Protein AF-A0A024ELX0-F1 (afdb_monomer)

Foldseek 3Di:
DDDDDPPPPPPPPPPPWAKDWDFDPQQQKIWIATPVGDGQWMDHQFAIFGADGPVVVVVPDDGGPDTDGHGAAVVSVVVRQVCCCVPRVDRDDPSSHDNVSHDPDD

Nearest PDB structures (foldseek):
  3f3f-assembly1_D  TM=4.234E-01  e=3.316E+00  Saccharomyces cerevisiae
  1nye-assembly2_C  TM=3.449E-01  e=3.759E+00  Escherichia coli
  3f3p-assembly2_G  TM=4.280E-01  e=7.495E+00  Saccharomyces cerevisiae

pLDDT: mean 88.63, std 18.42, range [35.59, 98.81]

Sequence (106 aa):
MIPNGISTLNLDKHLKLQYELQLSASRNAVWIHASDGSTVGRFGRMGIDLHNTVTEQMAGASECRLCTHGQPSIEDWELFRAKALEWWGLSVPVDAFDKNFLNTSA

Mean predicted aligned error: 7.29 Å

Secondary structure (DSSP, 8-state):
------------S-----EEEEE-TTSSEEEEEETTS-EEEEEETTEEEEE--HHHHHTT--SEEEE--SS-BHHHHHHHHHHHHHHH-----TTSS-GGGSB---

Solvent-accessible surface area (backbone atoms only — not comparable to full-atom values): 6322 Å² total; per-residue (Å²): 142,85,88,80,83,76,72,85,72,71,79,64,90,63,76,76,74,49,71,46,83,46,67,43,94,82,19,61,30,37,37,28,36,37,71,87,75,28,75,28,31,36,42,36,60,52,17,39,42,32,38,48,41,62,72,45,34,77,74,68,46,60,59,73,75,50,71,48,81,43,66,27,37,64,65,53,53,52,50,50,39,51,48,37,33,74,76,66,69,40,86,65,62,87,75,48,48,50,69,87,61,36,48,85,82,126

Organism: NCBI:txid1147786

Structure (mmCIF, N/CA/C/O backbone):
data_AF-A0A024ELX0-F1
#
_entry.id   AF-A0A024ELX0-F1
#
loop_
_atom_site.group_PDB
_atom_site.id
_atom_site.type_symbol
_atom_site.label_atom_id
_atom_site.label_alt_id
_atom_site.label_comp_id
_atom_site.label_asym_id
_atom_site.label_entity_id
_atom_site.label_seq_id
_atom_site.pdbx_PDB_ins_code
_atom_site.Cartn_x
_atom_site.Cartn_y
_atom_site.Cartn_z
_atom_site.occupancy
_atom_site.B_iso_or_equiv
_atom_site.auth_seq_id
_atom_site.auth_comp_id
_atom_site.auth_asym_id
_atom_site.auth_atom_id
_atom_site.pdbx_PDB_model_num
ATOM 1 N N . MET A 1 1 ? -30.526 -1.668 48.595 1.00 35.59 1 MET A N 1
ATOM 2 C CA . MET A 1 1 ? -30.241 -3.062 48.205 1.00 35.59 1 MET A CA 1
ATOM 3 C C . MET A 1 1 ? -30.250 -3.103 46.684 1.00 35.59 1 MET A C 1
ATOM 5 O O . MET A 1 1 ? -31.314 -3.143 46.091 1.00 35.59 1 MET A O 1
ATOM 9 N N . ILE A 1 2 ? -29.083 -2.943 46.061 1.00 46.47 2 ILE A N 1
ATOM 10 C CA . ILE A 1 2 ? -28.898 -3.146 44.619 1.00 46.47 2 ILE A CA 1
ATOM 11 C C . ILE A 1 2 ? -27.649 -4.012 44.500 1.00 46.47 2 ILE A C 1
ATOM 13 O O . ILE A 1 2 ? -26.565 -3.526 44.818 1.00 46.47 2 ILE A O 1
ATOM 17 N N . PRO A 1 3 ? -27.771 -5.284 44.110 1.00 42.44 3 PRO A N 1
ATOM 18 C CA . PRO A 1 3 ? -26.609 -5.997 43.630 1.00 42.44 3 PRO A CA 1
ATOM 19 C C . PRO A 1 3 ? -26.973 -6.664 42.315 1.00 42.44 3 PRO A C 1
ATOM 21 O O . PRO A 1 3 ? -27.640 -7.685 42.311 1.00 42.44 3 PRO A O 1
ATOM 24 N N . ASN A 1 4 ? -26.571 -6.041 41.214 1.00 44.12 4 ASN A N 1
ATOM 25 C CA . ASN A 1 4 ? -26.165 -6.725 39.990 1.00 44.12 4 ASN A CA 1
ATOM 26 C C . ASN A 1 4 ? -25.369 -5.716 39.169 1.00 44.12 4 ASN A C 1
ATOM 28 O O . ASN A 1 4 ? -25.806 -5.193 38.147 1.00 44.12 4 ASN A O 1
ATOM 32 N N . GLY A 1 5 ? -24.186 -5.405 39.701 1.00 47.28 5 GLY A N 1
ATOM 33 C CA . GLY A 1 5 ? -23.119 -4.821 38.916 1.00 47.28 5 GLY A CA 1
ATOM 34 C C . GLY A 1 5 ? -22.687 -5.839 37.872 1.00 47.28 5 GLY A C 1
ATOM 35 O O . GLY A 1 5 ? -21.875 -6.711 38.153 1.00 47.28 5 GLY A O 1
ATOM 36 N N . ILE A 1 6 ? -23.209 -5.699 36.660 1.00 48.44 6 ILE A N 1
ATOM 37 C CA . ILE A 1 6 ? -22.391 -5.955 35.484 1.00 48.44 6 ILE A CA 1
ATOM 38 C C . ILE A 1 6 ? -21.810 -4.596 35.157 1.00 48.44 6 ILE A C 1
ATOM 40 O O . ILE A 1 6 ? -22.425 -3.769 34.486 1.00 48.44 6 ILE A O 1
ATOM 44 N N . SER A 1 7 ? -20.640 -4.323 35.728 1.00 43.34 7 SER A N 1
ATOM 45 C CA . SER A 1 7 ? -19.836 -3.238 35.215 1.00 43.34 7 SER A CA 1
ATOM 46 C C . SER A 1 7 ? -19.496 -3.630 33.782 1.00 43.34 7 SER A C 1
ATOM 48 O O . SER A 1 7 ? -18.736 -4.573 33.562 1.00 43.34 7 SER A O 1
ATOM 50 N N . THR A 1 8 ? -20.047 -2.928 32.801 1.00 46.62 8 THR A N 1
ATOM 51 C CA . THR A 1 8 ? -19.489 -2.877 31.448 1.00 46.62 8 THR A CA 1
ATOM 52 C C . THR A 1 8 ? -18.166 -2.106 31.509 1.00 46.62 8 THR A C 1
ATOM 54 O O . THR A 1 8 ? -17.988 -1.084 30.847 1.00 46.62 8 THR A O 1
ATOM 57 N N . LEU A 1 9 ? -17.261 -2.543 32.391 1.00 40.91 9 LEU A N 1
ATOM 58 C CA . LEU A 1 9 ? -15.872 -2.145 32.401 1.00 40.91 9 LEU A CA 1
ATOM 59 C C . LEU A 1 9 ? -15.313 -2.677 31.096 1.00 40.91 9 LEU A C 1
ATOM 61 O O . LEU A 1 9 ? -15.086 -3.872 30.961 1.00 40.91 9 LEU A O 1
ATOM 65 N N . ASN A 1 10 ? -15.165 -1.753 30.152 1.00 44.81 10 ASN A N 1
ATOM 66 C CA . ASN A 1 10 ? -14.163 -1.808 29.107 1.00 44.81 10 ASN A CA 1
ATOM 67 C C . ASN A 1 10 ? -14.082 -3.176 28.432 1.00 44.81 10 ASN A C 1
ATOM 69 O O . ASN A 1 10 ? -13.113 -3.903 28.612 1.00 44.81 10 ASN A O 1
ATOM 73 N N . LEU A 1 11 ? -15.091 -3.500 27.622 1.00 44.09 11 LEU A N 1
ATOM 74 C CA . LEU A 1 11 ? -14.877 -4.442 26.533 1.00 44.09 11 LEU A CA 1
ATOM 75 C C . LEU A 1 11 ? -13.920 -3.749 25.558 1.00 44.09 11 LEU A C 1
ATOM 77 O O . LEU A 1 11 ? -14.371 -3.005 24.692 1.00 44.09 11 LEU A O 1
ATOM 81 N N . ASP A 1 12 ? -12.623 -3.844 25.847 1.00 49.03 12 ASP A N 1
ATOM 82 C CA . ASP A 1 12 ? -11.465 -3.527 25.014 1.00 49.03 12 ASP A CA 1
ATOM 83 C C . ASP A 1 12 ? -11.824 -2.690 23.785 1.00 49.03 12 ASP A C 1
ATOM 85 O O . ASP A 1 12 ? -11.974 -3.176 22.665 1.00 49.03 12 ASP A O 1
ATOM 89 N N . LYS A 1 13 ? -12.021 -1.389 24.024 1.00 46.41 13 LYS A N 1
ATOM 90 C CA . LYS A 1 13 ? -12.590 -0.416 23.080 1.00 46.41 13 LYS A CA 1
ATOM 91 C C . LYS A 1 13 ? -11.670 -0.097 21.896 1.00 46.41 13 LYS A C 1
ATOM 93 O O . LYS A 1 13 ? -11.849 0.931 21.255 1.00 46.41 13 LYS A O 1
ATOM 98 N N . HIS A 1 14 ? -10.670 -0.929 21.637 1.00 54.03 14 HIS A N 1
ATOM 99 C CA . HIS A 1 14 ? -9.839 -0.956 20.444 1.00 54.03 14 HIS A CA 1
ATOM 100 C C . HIS A 1 14 ? -9.666 -2.436 20.087 1.00 54.03 14 HIS A C 1
ATOM 102 O O . HIS A 1 14 ? -8.682 -3.060 20.485 1.00 54.03 14 HIS A O 1
ATOM 108 N N . LEU A 1 15 ? -10.607 -3.018 19.335 1.00 59.78 15 LEU A N 1
ATOM 109 C CA . LEU A 1 15 ? -10.249 -4.166 18.502 1.00 59.78 15 LEU A CA 1
ATOM 110 C C . LEU A 1 15 ? -9.077 -3.688 17.648 1.00 59.78 15 LEU A C 1
ATOM 112 O O . LEU A 1 15 ? -9.249 -2.845 16.768 1.00 59.78 15 LEU A O 1
ATOM 116 N N . LYS A 1 16 ? -7.867 -4.136 17.988 1.00 80.25 16 LYS A N 1
ATOM 117 C CA . LYS A 1 16 ? -6.677 -3.786 17.227 1.00 80.25 16 LYS A CA 1
ATOM 118 C C . LYS A 1 16 ? -6.908 -4.324 15.822 1.00 80.25 16 LYS A C 1
ATOM 120 O O . LYS A 1 16 ? -7.011 -5.538 15.651 1.00 80.25 16 LYS A O 1
ATOM 125 N N . LEU A 1 17 ? -7.056 -3.418 14.856 1.00 91.00 17 LEU A N 1
ATOM 126 C CA . LEU A 1 17 ? -7.276 -3.806 13.471 1.00 91.00 17 LEU A CA 1
ATOM 127 C C . LEU A 1 17 ? -6.133 -4.716 13.027 1.00 91.00 17 LEU A C 1
ATOM 129 O O . LEU A 1 17 ? -4.963 -4.461 13.329 1.00 91.00 17 LEU A O 1
ATOM 133 N N . GLN A 1 18 ? -6.497 -5.799 12.351 1.00 95.62 18 GLN A N 1
ATOM 134 C CA . GLN A 1 18 ? -5.537 -6.641 11.657 1.00 95.62 18 GLN A CA 1
ATOM 135 C C . GLN A 1 18 ? -5.366 -6.095 10.251 1.00 95.62 18 GLN A C 1
ATOM 137 O O . GLN A 1 18 ? -6.335 -5.621 9.656 1.00 95.62 18 GLN A O 1
ATOM 142 N N . TYR A 1 19 ? -4.143 -6.177 9.740 1.00 97.12 19 TYR A N 1
ATOM 143 C CA . TYR A 1 19 ? -3.823 -5.721 8.401 1.00 97.12 19 TYR A CA 1
ATOM 144 C C . TYR A 1 19 ? -3.258 -6.865 7.573 1.00 97.12 19 TYR A C 1
ATOM 146 O O . T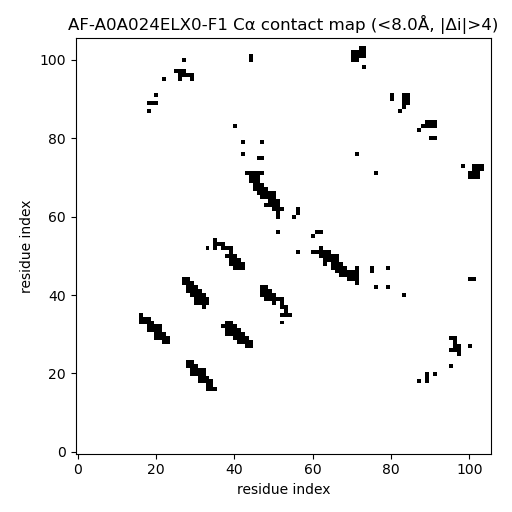YR A 1 19 ? -2.461 -7.664 8.067 1.00 97.12 19 TYR A O 1
ATOM 154 N N . GLU A 1 20 ? -3.662 -6.927 6.312 1.00 97.75 20 GLU A N 1
ATOM 155 C CA . GLU A 1 20 ? -3.250 -7.954 5.362 1.00 97.75 20 GLU A CA 1
ATOM 156 C C . GLU A 1 20 ? -2.652 -7.309 4.115 1.00 97.75 20 GLU A C 1
ATOM 158 O O . GLU A 1 20 ? -3.178 -6.321 3.605 1.00 97.75 20 GLU A O 1
ATOM 163 N N . LEU A 1 21 ? -1.562 -7.893 3.613 1.00 98.25 21 LEU A N 1
ATOM 164 C CA . LEU A 1 21 ? -0.952 -7.526 2.343 1.00 98.25 21 LEU A CA 1
ATOM 165 C C . LEU A 1 21 ? -1.474 -8.437 1.226 1.00 98.25 21 LEU A C 1
ATOM 167 O O . LEU A 1 21 ? -1.279 -9.650 1.280 1.00 98.25 21 LEU A O 1
ATOM 171 N N . GLN A 1 22 ? -2.033 -7.852 0.170 1.00 98.50 22 GLN A N 1
ATOM 172 C CA . GLN A 1 22 ? -2.424 -8.568 -1.043 1.00 98.50 22 GLN A CA 1
ATOM 173 C C . GLN A 1 22 ? -1.572 -8.111 -2.228 1.00 98.50 22 GLN A C 1
ATOM 175 O O . GLN A 1 22 ? -1.449 -6.917 -2.504 1.00 98.50 22 GLN A O 1
ATOM 180 N N . LEU A 1 23 ? -1.018 -9.071 -2.969 1.00 98.12 23 LEU A N 1
ATOM 181 C CA . LEU A 1 23 ? -0.232 -8.812 -4.175 1.00 98.12 23 LEU A CA 1
ATOM 182 C C . LEU A 1 23 ? -1.019 -9.214 -5.421 1.00 98.12 23 LEU A C 1
ATOM 184 O O . LEU A 1 23 ? -1.635 -10.279 -5.468 1.00 98.12 23 LEU A O 1
ATOM 188 N N . SER A 1 24 ? -0.962 -8.386 -6.460 1.00 98.06 24 SER A N 1
ATOM 189 C CA . SER A 1 24 ? -1.384 -8.815 -7.798 1.00 98.06 24 SER A CA 1
ATOM 190 C C . SER A 1 24 ? -0.445 -9.904 -8.330 1.00 98.06 24 SER A C 1
ATOM 192 O O . SER A 1 24 ? 0.770 -9.834 -8.144 1.00 98.06 24 SER A O 1
ATOM 194 N N . ALA A 1 25 ? -0.985 -10.884 -9.061 1.00 96.69 25 ALA A N 1
ATOM 195 C CA . ALA A 1 25 ? -0.177 -11.947 -9.672 1.00 96.69 25 ALA A CA 1
ATOM 196 C C . ALA A 1 25 ? 0.889 -11.398 -10.642 1.00 96.69 25 ALA A C 1
ATOM 198 O O . ALA A 1 25 ? 1.996 -11.921 -10.722 1.00 96.69 25 ALA A O 1
ATOM 199 N N . SER A 1 26 ? 0.565 -10.307 -11.342 1.00 96.44 26 SER A N 1
ATOM 200 C CA . SER A 1 26 ? 1.461 -9.591 -12.255 1.00 96.44 26 SER A CA 1
ATOM 201 C C . SER A 1 26 ? 2.382 -8.576 -11.572 1.00 96.44 26 SER A C 1
ATOM 203 O O . SER A 1 26 ? 3.081 -7.852 -12.273 1.00 96.44 26 SER A O 1
ATOM 205 N N . ARG A 1 27 ? 2.354 -8.464 -10.234 1.00 97.19 27 ARG A N 1
ATOM 206 C CA . ARG A 1 27 ? 3.148 -7.496 -9.452 1.00 97.19 27 ARG A CA 1
ATOM 207 C C . ARG A 1 27 ? 3.019 -6.046 -9.947 1.00 97.19 27 ARG A C 1
ATOM 209 O O . ARG A 1 27 ? 3.946 -5.258 -9.833 1.00 97.19 27 ARG A O 1
ATOM 216 N N . ASN A 1 28 ? 1.862 -5.675 -10.490 1.00 97.25 28 ASN A N 1
ATOM 217 C CA . ASN A 1 28 ? 1.573 -4.320 -10.982 1.00 97.25 28 ASN A CA 1
ATOM 218 C C . ASN A 1 28 ? 0.703 -3.501 -10.013 1.00 97.25 28 ASN A C 1
ATOM 220 O O . ASN A 1 28 ? 0.333 -2.364 -10.319 1.00 97.25 28 ASN A O 1
ATOM 224 N N . ALA A 1 29 ? 0.356 -4.099 -8.876 1.00 98.31 29 ALA A N 1
ATOM 225 C CA . ALA A 1 29 ? -0.352 -3.487 -7.769 1.00 98.31 29 ALA A CA 1
ATOM 226 C C . ALA A 1 29 ? -0.149 -4.281 -6.467 1.00 98.31 29 ALA A C 1
ATOM 228 O O . ALA A 1 29 ? -0.006 -5.513 -6.487 1.00 98.31 29 ALA A O 1
ATOM 229 N N . VAL A 1 30 ? -0.169 -3.551 -5.355 1.00 98.69 30 VAL A N 1
ATOM 230 C CA . VAL A 1 30 ? -0.078 -4.026 -3.971 1.00 98.69 30 VAL A CA 1
ATOM 231 C C . VAL A 1 30 ? -1.196 -3.358 -3.179 1.00 98.69 30 VAL A C 1
ATOM 233 O O . VAL A 1 30 ? -1.372 -2.148 -3.300 1.00 98.69 30 VAL A O 1
ATOM 236 N N . TRP A 1 31 ? -1.924 -4.114 -2.363 1.00 98.81 31 TRP A N 1
ATOM 237 C CA . TRP A 1 31 ? -2.985 -3.595 -1.501 1.00 98.81 31 TRP A CA 1
ATOM 238 C C . TRP A 1 31 ? -2.739 -3.947 -0.043 1.00 98.81 31 TRP A C 1
ATOM 240 O O . TRP A 1 31 ? -2.159 -4.989 0.263 1.00 98.81 31 TRP A O 1
ATOM 250 N N . ILE A 1 32 ? -3.216 -3.080 0.843 1.00 98.69 32 ILE A N 1
ATOM 251 C CA . ILE A 1 32 ? -3.261 -3.303 2.281 1.00 98.69 32 ILE A CA 1
ATOM 252 C C . ILE A 1 32 ? -4.708 -3.171 2.730 1.00 98.69 32 ILE A C 1
ATOM 254 O O . ILE A 1 32 ? -5.321 -2.110 2.574 1.00 98.69 32 ILE A O 1
ATOM 258 N N . HIS A 1 33 ? -5.230 -4.247 3.306 1.00 98.44 33 HIS A N 1
ATOM 259 C CA . HIS A 1 33 ? -6.587 -4.311 3.836 1.00 98.44 33 HIS A CA 1
ATOM 260 C C . HIS A 1 33 ? -6.564 -4.270 5.352 1.00 98.44 33 HIS A C 1
ATOM 262 O O . HIS A 1 33 ? -5.635 -4.787 5.965 1.00 98.44 33 HIS A O 1
ATOM 268 N N . ALA A 1 34 ? -7.588 -3.672 5.946 1.00 97.31 34 ALA A N 1
ATOM 269 C CA . ALA A 1 34 ? -7.840 -3.684 7.376 1.00 97.31 34 ALA A CA 1
ATOM 270 C C . ALA A 1 34 ? -9.033 -4.597 7.692 1.00 97.31 34 ALA A C 1
ATOM 272 O O . ALA A 1 34 ? -9.967 -4.729 6.900 1.00 97.31 34 ALA A O 1
ATOM 273 N N . SER A 1 35 ? -9.045 -5.195 8.882 1.00 96.25 35 SER A N 1
ATOM 274 C CA . SER A 1 35 ? -10.105 -6.114 9.322 1.00 96.25 35 SER A CA 1
ATOM 275 C C . SER A 1 35 ? -11.488 -5.472 9.487 1.00 96.25 35 SER A C 1
ATOM 277 O O . SER A 1 35 ? -12.459 -6.187 9.709 1.00 96.25 35 SER A O 1
ATOM 279 N N . ASP A 1 36 ? -11.594 -4.144 9.398 1.00 94.19 36 ASP A N 1
ATOM 280 C CA . ASP A 1 36 ? -12.878 -3.436 9.334 1.00 94.19 36 ASP A CA 1
ATOM 281 C C . ASP A 1 36 ? -13.450 -3.339 7.906 1.00 94.19 36 ASP A C 1
ATOM 283 O O . ASP A 1 36 ? -14.467 -2.684 7.691 1.00 94.19 36 ASP A O 1
ATOM 287 N N . GLY A 1 37 ? -12.819 -4.012 6.937 1.00 94.75 37 GLY A N 1
ATOM 288 C CA . GLY A 1 37 ? -13.244 -4.069 5.537 1.00 94.75 37 GLY A CA 1
ATOM 289 C C . GLY A 1 37 ? -12.649 -2.970 4.656 1.00 94.75 37 GLY A C 1
ATOM 290 O O . GLY A 1 37 ? -12.953 -2.919 3.466 1.00 94.75 37 GLY A O 1
ATOM 291 N N . SER A 1 38 ? -11.801 -2.100 5.208 1.00 96.94 38 SER A N 1
ATOM 292 C CA . SER A 1 38 ? -11.165 -1.017 4.453 1.00 96.94 38 SER A CA 1
ATOM 293 C C . SER A 1 38 ? -9.993 -1.517 3.611 1.00 96.94 38 SER A C 1
ATOM 295 O O . SER A 1 38 ? -9.157 -2.273 4.101 1.00 96.94 38 SER A O 1
ATOM 297 N N . THR A 1 39 ? -9.831 -0.989 2.399 1.00 98.06 39 THR A N 1
ATOM 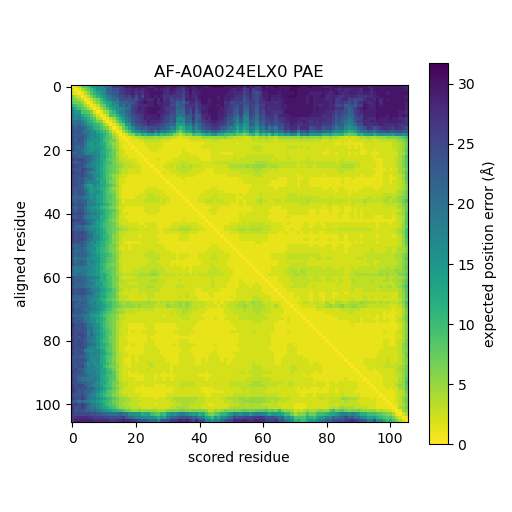298 C CA . THR A 1 39 ? -8.528 -0.973 1.717 1.00 98.06 39 THR A CA 1
ATOM 299 C C . THR A 1 39 ? -7.829 0.333 2.073 1.00 98.06 39 THR A C 1
ATOM 301 O O . THR A 1 39 ? -8.166 1.390 1.544 1.00 98.06 39 THR A O 1
ATOM 304 N N . VAL A 1 40 ? -6.887 0.267 3.011 1.00 98.25 40 VAL A N 1
ATOM 305 C CA . VAL A 1 40 ? -6.192 1.445 3.554 1.00 98.25 40 VAL A CA 1
ATOM 306 C C . VAL A 1 40 ? -4.932 1.795 2.780 1.00 98.25 40 VAL A C 1
ATOM 308 O O . VAL A 1 40 ? -4.454 2.918 2.884 1.00 98.25 40 VAL A O 1
ATOM 311 N N . GLY A 1 41 ? -4.390 0.858 2.003 1.00 98.44 41 GLY A N 1
ATOM 312 C CA . GLY A 1 41 ? -3.215 1.090 1.178 1.00 98.44 41 GLY A CA 1
ATOM 313 C C . GLY A 1 41 ? -3.370 0.503 -0.214 1.00 98.44 41 GLY A C 1
ATOM 314 O O . GLY A 1 41 ? -3.816 -0.632 -0.371 1.00 98.44 41 GLY A O 1
ATOM 315 N N . ARG A 1 42 ? -2.940 1.248 -1.226 1.00 98.62 42 ARG A N 1
ATOM 316 C CA . ARG A 1 42 ? -2.708 0.763 -2.582 1.00 98.62 42 ARG A CA 1
ATOM 317 C C . ARG A 1 42 ? -1.428 1.384 -3.120 1.00 98.62 42 ARG A C 1
ATOM 319 O O . ARG A 1 42 ? -1.269 2.598 -3.104 1.00 98.62 42 ARG A O 1
ATOM 326 N N . PHE A 1 43 ? -0.555 0.556 -3.670 1.00 98.75 43 PHE A N 1
ATOM 327 C CA . PHE A 1 43 ? 0.491 0.999 -4.580 1.00 98.75 43 PHE A CA 1
ATOM 328 C C . PHE A 1 43 ? 0.205 0.421 -5.955 1.00 98.75 43 PHE A C 1
ATOM 330 O O . PHE A 1 43 ? -0.054 -0.777 -6.079 1.00 98.75 43 PHE A O 1
ATOM 337 N N . GLY A 1 44 ? 0.233 1.245 -6.993 1.00 98.00 44 GLY A N 1
ATOM 338 C CA . GLY A 1 44 ? -0.042 0.799 -8.351 1.00 98.00 44 GLY A CA 1
ATOM 339 C C . GLY A 1 44 ? 0.553 1.734 -9.388 1.00 98.00 44 GLY A C 1
ATOM 340 O O . GLY A 1 44 ? 1.153 2.751 -9.072 1.00 98.00 44 GLY A O 1
ATOM 341 N N . ARG A 1 45 ? 0.314 1.424 -10.662 1.00 96.88 45 ARG A N 1
ATOM 342 C CA . ARG A 1 45 ? 0.822 2.194 -11.815 1.00 96.88 45 ARG A CA 1
ATOM 343 C C . ARG A 1 45 ? 0.409 3.676 -11.856 1.00 96.88 45 ARG A C 1
ATOM 345 O O . ARG A 1 45 ? 0.914 4.400 -12.704 1.00 96.88 45 ARG A O 1
ATOM 352 N N . MET A 1 46 ? -0.522 4.092 -10.997 1.00 96.06 46 MET A N 1
ATOM 353 C CA . MET A 1 46 ? -1.074 5.450 -10.930 1.00 96.06 46 MET A CA 1
ATOM 354 C C . MET A 1 46 ? -0.713 6.198 -9.640 1.00 96.06 46 MET A C 1
ATOM 356 O O . MET A 1 46 ? -1.267 7.273 -9.410 1.00 96.06 46 MET A O 1
ATOM 360 N N . GLY A 1 47 ? 0.200 5.652 -8.832 1.00 97.56 47 GLY A N 1
ATOM 361 C CA . GLY A 1 47 ? 0.702 6.294 -7.624 1.00 97.56 47 GLY A CA 1
ATOM 362 C C . GLY A 1 47 ? 0.374 5.515 -6.3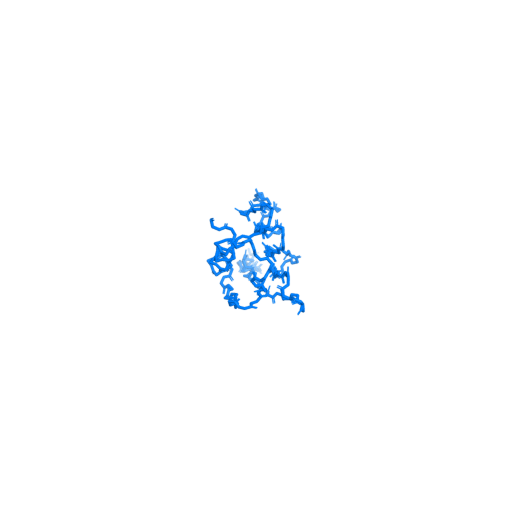56 1.00 97.56 47 GLY A C 1
ATOM 363 O O . GLY A 1 47 ? 0.136 4.299 -6.372 1.00 97.56 47 GLY A O 1
ATOM 364 N N . ILE A 1 48 ? 0.397 6.254 -5.255 1.00 98.56 48 ILE A N 1
ATOM 365 C CA . ILE A 1 48 ? 0.138 5.788 -3.900 1.00 98.56 48 ILE A CA 1
ATOM 366 C C . ILE A 1 48 ? -1.273 6.213 -3.491 1.00 98.56 48 ILE A C 1
ATOM 368 O O . ILE A 1 48 ? -1.606 7.385 -3.628 1.00 98.56 48 ILE A O 1
ATOM 372 N N . ASP A 1 49 ? -2.033 5.309 -2.877 1.00 98.50 49 ASP A N 1
ATOM 373 C CA . ASP A 1 49 ? -3.190 5.663 -2.055 1.00 98.50 49 ASP A CA 1
ATOM 374 C C . ASP A 1 49 ? -2.959 5.125 -0.639 1.00 98.50 49 ASP A C 1
ATOM 376 O O . ASP A 1 49 ? -2.896 3.911 -0.446 1.00 98.50 49 ASP A O 1
ATOM 380 N N . LEU A 1 50 ? -2.832 5.994 0.361 1.00 98.56 50 LEU A N 1
ATOM 381 C CA . LEU A 1 50 ? -2.850 5.613 1.774 1.00 98.56 50 LEU A CA 1
ATOM 382 C C . LEU A 1 50 ? -3.960 6.390 2.477 1.00 98.56 50 LEU A C 1
ATOM 384 O O . LEU A 1 50 ? -3.912 7.621 2.555 1.00 98.56 50 LEU A O 1
ATOM 388 N N . HIS A 1 51 ? -4.949 5.679 3.003 1.00 98.56 51 HIS A N 1
ATOM 389 C CA . HIS A 1 51 ? -6.169 6.232 3.582 1.00 98.56 51 HIS A CA 1
ATOM 390 C C . HIS A 1 51 ? -6.300 5.887 5.072 1.00 98.56 51 HIS A C 1
ATOM 392 O O . HIS A 1 51 ? -5.664 4.958 5.578 1.00 98.56 51 HIS A O 1
ATOM 398 N N . ASN A 1 52 ? -7.124 6.654 5.785 1.00 97.19 52 ASN A N 1
ATOM 399 C CA . ASN A 1 52 ? -7.645 6.242 7.087 1.00 97.19 52 ASN A CA 1
ATOM 400 C C . ASN A 1 52 ? -8.696 5.143 6.884 1.00 97.19 52 ASN A C 1
ATOM 402 O O . ASN A 1 52 ? -9.332 5.066 5.827 1.00 97.19 52 ASN A O 1
ATOM 406 N N . THR A 1 53 ? -8.895 4.294 7.885 1.00 96.19 53 THR A N 1
ATOM 407 C CA . THR A 1 53 ? -9.891 3.221 7.806 1.00 96.19 53 THR A CA 1
ATOM 408 C C . THR A 1 53 ? -11.308 3.796 7.805 1.00 96.19 53 THR A C 1
ATOM 410 O O . THR A 1 53 ? -11.536 4.930 8.229 1.00 96.19 53 THR A O 1
ATOM 413 N N . VAL A 1 54 ? -12.297 3.014 7.374 1.00 94.88 54 VAL A N 1
ATOM 414 C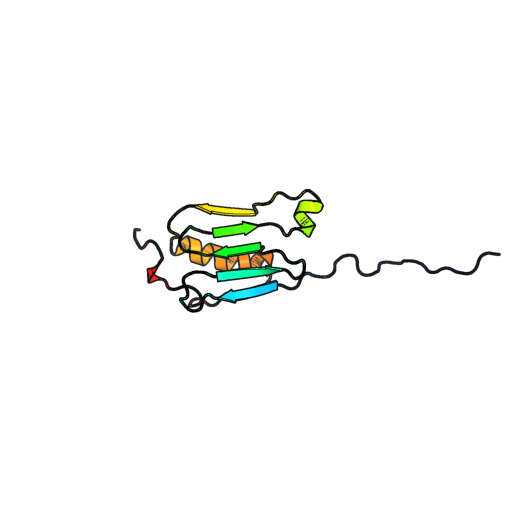 CA . VAL A 1 54 ? -13.709 3.412 7.452 1.00 94.88 54 VAL A CA 1
ATOM 415 C C . VAL A 1 54 ? -14.116 3.732 8.891 1.00 94.88 54 VAL A C 1
ATOM 417 O O . VAL A 1 54 ? -14.842 4.695 9.126 1.00 94.88 54 VAL A O 1
ATOM 420 N N . THR A 1 55 ? -13.598 2.982 9.869 1.00 92.69 55 THR A N 1
ATOM 421 C CA . THR A 1 55 ? -13.847 3.236 11.294 1.00 92.69 55 THR A CA 1
ATOM 422 C C . THR A 1 55 ? -13.336 4.617 11.710 1.00 92.69 55 THR A C 1
ATOM 424 O O . THR A 1 55 ? -14.047 5.363 12.383 1.00 92.69 55 THR A O 1
ATOM 427 N N . GLU A 1 56 ? -12.127 4.986 11.283 1.00 94.69 56 GLU A N 1
ATOM 428 C CA . GLU A 1 56 ? -11.525 6.295 11.560 1.00 94.69 56 GLU A CA 1
ATOM 429 C C . GLU A 1 56 ? -12.271 7.431 10.841 1.00 94.69 56 GLU A C 1
ATOM 431 O O . GLU A 1 56 ? -12.537 8.473 11.441 1.00 94.69 56 GLU A O 1
ATOM 436 N N . GLN A 1 57 ? -12.671 7.228 9.582 1.00 96.44 57 GLN A N 1
ATOM 437 C CA . GLN A 1 57 ? -13.439 8.211 8.808 1.00 96.44 57 GLN A CA 1
ATOM 438 C C . GLN A 1 57 ? -14.821 8.470 9.418 1.00 96.44 57 GLN A C 1
ATOM 440 O O . GLN A 1 57 ? -15.233 9.620 9.560 1.00 96.44 57 GLN A O 1
ATOM 445 N N . MET A 1 58 ? -15.513 7.422 9.874 1.00 94.44 58 MET A N 1
ATOM 446 C CA . MET A 1 58 ? -16.779 7.551 10.606 1.00 94.44 58 MET A CA 1
ATOM 447 C C . MET A 1 58 ? -16.617 8.284 11.945 1.00 94.44 58 MET A C 1
ATOM 449 O O . MET A 1 58 ? -17.573 8.884 12.436 1.00 94.44 58 MET A O 1
ATOM 453 N N . ALA A 1 59 ? -15.412 8.269 12.523 1.00 94.56 59 ALA A N 1
ATOM 454 C CA . ALA A 1 59 ? -15.046 9.065 13.693 1.00 94.56 59 ALA A CA 1
ATOM 455 C C . ALA A 1 59 ? -14.588 10.500 13.345 1.00 94.56 59 ALA A C 1
ATOM 457 O O . ALA A 1 59 ? -14.252 11.266 14.249 1.00 94.56 59 ALA A O 1
ATOM 458 N N . GLY A 1 60 ? -14.602 10.882 12.064 1.00 96.00 60 GLY A N 1
ATOM 459 C CA . GLY A 1 60 ? -14.307 12.233 11.581 1.00 96.00 60 GLY A CA 1
ATOM 460 C C . GLY A 1 60 ? -12.904 12.434 11.005 1.00 96.00 60 GLY A C 1
ATOM 461 O O . GLY A 1 60 ? -12.541 13.573 10.710 1.00 96.00 60 GLY A O 1
ATOM 462 N N . ALA A 1 61 ? -12.103 11.376 10.841 1.00 96.62 61 ALA A N 1
ATOM 463 C CA . ALA A 1 61 ? -10.831 11.482 10.129 1.00 96.62 61 ALA A CA 1
ATOM 464 C C . ALA A 1 61 ? -11.052 11.797 8.637 1.00 96.62 61 ALA A C 1
ATOM 466 O O . ALA A 1 61 ? -12.069 11.422 8.052 1.00 96.62 61 ALA A O 1
ATOM 467 N N . SER A 1 62 ? -10.083 12.460 7.998 1.00 97.38 62 SER A N 1
ATOM 468 C CA . SER A 1 62 ? -10.081 12.608 6.537 1.00 97.38 62 SER A CA 1
ATOM 469 C C . SER A 1 62 ? -9.956 11.247 5.851 1.00 97.38 62 SER A C 1
ATOM 471 O O . SER A 1 62 ? -9.432 10.306 6.434 1.00 97.38 62 SER A O 1
ATOM 473 N N . GLU A 1 63 ? -10.369 11.131 4.591 1.00 96.31 63 GLU A N 1
ATOM 474 C CA . GLU A 1 63 ? -10.129 9.905 3.821 1.00 96.31 63 GLU A CA 1
ATOM 475 C C . GLU A 1 63 ? -8.628 9.711 3.560 1.00 96.31 63 GLU A C 1
ATOM 477 O O . GLU A 1 63 ? -8.026 8.743 4.023 1.00 96.31 63 GLU A O 1
ATOM 482 N N . CYS A 1 64 ? -7.997 10.672 2.880 1.00 97.75 64 CYS A N 1
ATOM 483 C CA . CYS A 1 64 ? -6.596 10.570 2.488 1.00 97.75 64 CYS A CA 1
ATOM 484 C C . CYS A 1 64 ? -5.644 10.878 3.651 1.00 97.75 64 CYS A C 1
ATOM 486 O O . CYS A 1 64 ? -5.758 11.921 4.304 1.00 97.75 64 CYS A O 1
ATOM 488 N N . ARG A 1 65 ? -4.654 10.001 3.851 1.00 97.50 65 ARG A N 1
ATOM 489 C CA . ARG A 1 65 ? -3.464 10.253 4.680 1.00 97.50 65 ARG A CA 1
ATOM 490 C C . ARG A 1 65 ? -2.278 10.679 3.824 1.00 97.50 65 ARG A C 1
ATOM 492 O O . ARG A 1 65 ? -1.569 11.610 4.190 1.00 97.50 65 ARG A O 1
ATOM 499 N N . LEU A 1 66 ? -2.055 9.990 2.705 1.00 98.12 66 LEU A N 1
ATOM 500 C CA . LEU A 1 66 ? -1.001 10.285 1.735 1.00 98.12 66 LEU A CA 1
ATOM 501 C C . LEU A 1 66 ? -1.374 9.647 0.402 1.00 98.12 66 LEU A C 1
ATOM 503 O O . LEU A 1 66 ? -1.384 8.423 0.296 1.00 98.12 66 LEU A O 1
ATOM 507 N N . CYS A 1 67 ? -1.641 10.474 -0.607 1.00 97.94 67 CYS A N 1
ATOM 508 C CA . CYS A 1 67 ? -1.893 9.995 -1.960 1.00 97.94 67 CYS A CA 1
ATOM 509 C C . CYS A 1 67 ? -1.028 10.752 -2.965 1.00 97.94 67 CYS A C 1
ATOM 511 O O . CYS A 1 67 ? -0.809 11.958 -2.824 1.00 97.94 67 CYS A O 1
ATOM 513 N N . THR A 1 68 ? -0.548 10.043 -3.979 1.00 97.31 68 THR A N 1
ATOM 514 C CA . THR A 1 68 ? 0.147 10.614 -5.134 1.00 97.31 68 THR A CA 1
ATOM 515 C C . THR A 1 68 ? -0.602 10.233 -6.404 1.00 97.31 68 THR A C 1
ATOM 517 O O . THR A 1 68 ? -1.348 9.258 -6.432 1.00 97.31 68 THR A O 1
ATOM 520 N N . HIS A 1 69 ? -0.426 11.019 -7.463 1.00 94.69 69 HIS A N 1
ATOM 521 C CA . HIS A 1 69 ? -1.087 10.778 -8.741 1.00 94.69 69 HIS A CA 1
ATOM 522 C C . HIS A 1 69 ? -0.061 10.778 -9.868 1.00 94.69 69 HIS A C 1
ATOM 524 O O . HIS A 1 69 ? 0.751 11.697 -9.969 1.00 94.69 69 HIS A O 1
ATOM 530 N N . GLY A 1 70 ? -0.154 9.785 -10.748 1.00 93.56 70 GLY A N 1
ATOM 531 C CA . GLY A 1 70 ? 0.720 9.644 -11.911 1.00 93.56 70 GLY A CA 1
ATOM 532 C C . GLY A 1 70 ? 1.587 8.394 -11.833 1.00 93.56 70 GLY A C 1
ATOM 533 O O . GLY A 1 70 ? 1.418 7.561 -10.949 1.00 93.56 70 GLY A O 1
ATOM 534 N N . GLN A 1 71 ? 2.489 8.225 -12.797 1.00 95.94 71 GLN A N 1
ATOM 535 C CA . GLN A 1 71 ? 3.371 7.062 -12.797 1.00 95.94 71 GLN A CA 1
ATOM 536 C C . GLN A 1 71 ? 4.331 7.140 -11.596 1.00 95.94 71 GLN A C 1
ATOM 538 O O . GLN A 1 71 ? 5.074 8.120 -11.512 1.00 95.94 71 GLN A O 1
ATOM 543 N N . PRO A 1 72 ? 4.333 6.148 -10.685 1.00 97.00 72 PRO A N 1
ATOM 544 C CA . PRO A 1 72 ? 5.124 6.229 -9.462 1.00 97.00 72 PRO A CA 1
ATOM 545 C C . PRO A 1 72 ? 6.620 6.080 -9.741 1.00 97.00 72 PRO A C 1
ATOM 547 O O . PRO A 1 72 ? 7.018 5.336 -10.643 1.00 97.00 72 PRO A O 1
ATOM 550 N N . SER A 1 73 ? 7.452 6.739 -8.940 1.00 97.06 73 SER A N 1
ATOM 551 C CA . SER A 1 73 ? 8.908 6.571 -8.964 1.00 97.06 73 SER A CA 1
ATOM 552 C C . SER A 1 73 ? 9.391 5.465 -8.012 1.00 97.06 73 SER A C 1
ATOM 554 O O . SER A 1 73 ? 8.606 4.814 -7.313 1.00 97.06 73 SER A O 1
ATOM 556 N N . ILE A 1 74 ? 10.706 5.227 -7.974 1.00 96.56 74 ILE A N 1
ATOM 557 C CA . ILE A 1 74 ? 11.301 4.327 -6.977 1.00 96.56 74 ILE A CA 1
ATOM 558 C C . ILE A 1 74 ? 11.200 4.897 -5.559 1.00 96.56 74 ILE A C 1
ATOM 560 O O . ILE A 1 74 ? 10.962 4.143 -4.618 1.00 96.56 74 ILE A O 1
ATOM 564 N N . GLU A 1 75 ? 11.277 6.216 -5.411 1.00 97.12 75 GLU A N 1
ATOM 565 C CA . GLU A 1 75 ? 11.089 6.916 -4.143 1.00 97.12 75 GLU A CA 1
ATOM 566 C C . GLU A 1 75 ? 9.647 6.774 -3.649 1.00 97.12 75 GLU A C 1
ATOM 568 O O . GLU A 1 75 ? 9.436 6.535 -2.462 1.00 97.12 75 GLU A O 1
ATOM 573 N N . ASP A 1 76 ? 8.653 6.829 -4.545 1.00 98.06 76 ASP A N 1
ATOM 574 C CA . ASP A 1 76 ? 7.257 6.543 -4.192 1.00 98.06 76 ASP A CA 1
ATOM 575 C C . ASP A 1 76 ? 7.093 5.105 -3.677 1.00 98.06 76 ASP A C 1
ATOM 577 O O . ASP A 1 76 ? 6.368 4.854 -2.710 1.00 98.06 76 ASP A O 1
ATOM 581 N N . TRP A 1 77 ? 7.782 4.142 -4.299 1.00 98.00 77 TRP A N 1
ATOM 582 C CA . TRP A 1 77 ? 7.760 2.753 -3.841 1.00 98.00 77 TRP A CA 1
ATOM 583 C C . TRP A 1 77 ? 8.373 2.605 -2.446 1.00 98.00 77 TRP A C 1
ATOM 585 O O . TRP A 1 77 ? 7.797 1.957 -1.569 1.00 98.00 77 TRP A O 1
ATOM 595 N N . GLU A 1 78 ? 9.522 3.229 -2.207 1.00 98.19 78 GLU A N 1
ATOM 596 C CA . GLU A 1 78 ? 10.172 3.231 -0.897 1.00 98.19 78 GLU A CA 1
ATOM 597 C C . GLU A 1 78 ? 9.318 3.932 0.163 1.00 98.19 78 GLU A C 1
ATOM 599 O O . GLU A 1 78 ? 9.173 3.411 1.273 1.00 98.19 78 GLU A O 1
ATOM 604 N N . LEU A 1 79 ? 8.679 5.048 -0.194 1.00 98.56 79 LEU A N 1
ATOM 605 C CA . LEU A 1 79 ? 7.754 5.787 0.659 1.00 98.56 79 LEU A CA 1
ATOM 606 C C . LEU A 1 79 ? 6.550 4.929 1.052 1.00 98.56 79 LEU A C 1
ATOM 608 O O . LEU A 1 79 ? 6.222 4.848 2.238 1.00 98.56 79 LEU A O 1
ATOM 612 N N . PHE A 1 80 ? 5.925 4.241 0.093 1.00 98.62 80 PHE A N 1
ATOM 613 C CA . PHE A 1 80 ? 4.818 3.324 0.363 1.00 98.62 80 PHE A CA 1
ATOM 614 C C . PHE A 1 80 ? 5.224 2.232 1.358 1.00 98.62 80 PHE A C 1
ATOM 616 O O . PHE A 1 80 ? 4.535 2.017 2.357 1.00 98.62 80 PHE A O 1
ATOM 623 N N . ARG A 1 81 ? 6.371 1.576 1.135 1.00 98.69 81 ARG A N 1
ATOM 624 C CA . ARG A 1 81 ? 6.884 0.528 2.033 1.00 98.69 81 ARG A CA 1
ATOM 625 C C . ARG A 1 81 ? 7.183 1.065 3.432 1.00 98.69 81 ARG A C 1
ATOM 627 O O . ARG A 1 81 ? 6.845 0.414 4.419 1.00 98.69 81 ARG A O 1
ATOM 634 N N . ALA A 1 82 ? 7.798 2.243 3.522 1.00 98.75 82 ALA A N 1
ATOM 635 C CA . ALA A 1 82 ? 8.114 2.882 4.793 1.00 98.75 82 ALA A CA 1
ATOM 636 C C . ALA A 1 82 ? 6.843 3.220 5.583 1.00 98.75 82 ALA A C 1
ATOM 638 O O . ALA A 1 82 ? 6.756 2.902 6.769 1.00 98.75 82 ALA A O 1
ATOM 639 N N . LYS A 1 83 ? 5.826 3.795 4.927 1.00 98.69 83 LYS A N 1
ATOM 640 C CA . LYS A 1 83 ? 4.555 4.139 5.578 1.00 98.69 83 LYS A CA 1
ATOM 641 C C . LYS A 1 83 ? 3.714 2.921 5.942 1.00 98.69 83 LYS A C 1
ATOM 643 O O . LYS A 1 83 ? 3.116 2.923 7.013 1.00 98.69 83 LYS A O 1
ATOM 648 N N . ALA A 1 84 ? 3.730 1.861 5.136 1.00 98.31 84 ALA A N 1
ATOM 649 C CA . ALA A 1 84 ? 3.086 0.597 5.492 1.00 98.31 84 ALA A CA 1
ATOM 650 C C . ALA A 1 84 ? 3.650 0.007 6.798 1.00 98.31 84 ALA A C 1
ATOM 652 O O . ALA A 1 84 ? 2.891 -0.450 7.659 1.00 98.31 84 ALA A O 1
ATOM 653 N N . LEU A 1 85 ? 4.973 0.078 6.977 1.00 98.00 85 LEU A N 1
ATOM 654 C CA . LEU A 1 85 ? 5.632 -0.355 8.207 1.00 98.00 85 LEU A CA 1
ATOM 655 C C . LEU A 1 85 ? 5.316 0.579 9.382 1.00 98.00 85 LEU A C 1
ATOM 657 O O . LEU A 1 85 ? 4.944 0.104 10.451 1.00 98.00 85 LEU A O 1
ATOM 661 N N . GLU A 1 86 ? 5.443 1.892 9.187 1.00 97.94 86 GLU A N 1
ATOM 662 C CA . GLU A 1 86 ? 5.217 2.905 10.227 1.00 97.94 86 GLU A CA 1
ATOM 663 C C . GLU A 1 86 ? 3.779 2.881 10.762 1.00 97.94 86 GLU A C 1
ATOM 665 O O . GLU A 1 86 ? 3.568 2.970 11.969 1.00 97.94 86 GLU A O 1
ATOM 670 N N . TRP A 1 87 ? 2.784 2.777 9.878 1.00 96.62 87 TRP A N 1
ATOM 671 C CA . TRP A 1 87 ? 1.378 2.970 10.245 1.00 96.62 87 TRP A CA 1
ATOM 672 C C . TRP A 1 87 ? 0.649 1.680 10.590 1.00 96.62 87 TRP A C 1
ATOM 674 O O . TRP A 1 87 ? -0.233 1.699 11.446 1.00 96.62 87 TRP A O 1
ATOM 684 N N . TRP A 1 88 ? 1.014 0.568 9.953 1.00 94.88 88 TRP A N 1
ATOM 685 C CA . TRP A 1 88 ? 0.290 -0.698 10.094 1.00 94.88 88 TRP A CA 1
ATOM 686 C C . TRP A 1 88 ? 1.185 -1.864 10.514 1.00 94.88 88 TRP A C 1
ATOM 688 O O . TRP A 1 88 ? 0.698 -2.979 10.689 1.00 94.88 88 TRP A O 1
ATOM 698 N N . GLY A 1 89 ? 2.488 -1.629 10.702 1.00 95.69 89 GLY A N 1
ATOM 699 C CA . GLY A 1 89 ? 3.439 -2.676 11.073 1.00 95.69 89 GLY A CA 1
ATOM 700 C C . GLY A 1 89 ? 3.667 -3.712 9.971 1.00 95.69 89 GL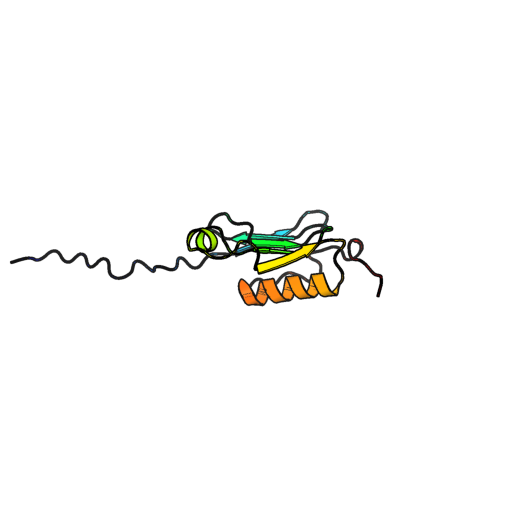Y A C 1
ATOM 701 O O . GLY A 1 89 ? 4.164 -4.800 10.260 1.00 95.69 89 GLY A O 1
ATOM 702 N N . LEU A 1 90 ? 3.303 -3.407 8.720 1.00 96.62 90 LEU A N 1
ATOM 703 C CA . LEU A 1 90 ? 3.436 -4.331 7.598 1.00 96.62 90 LEU A CA 1
ATOM 704 C C . LEU A 1 90 ? 4.771 -4.148 6.880 1.00 96.62 90 LEU A C 1
ATOM 706 O O . LEU A 1 90 ? 5.045 -3.112 6.276 1.00 96.62 90 LEU A O 1
ATOM 710 N N . SER A 1 91 ? 5.582 -5.205 6.886 1.00 97.94 91 SER A N 1
ATOM 711 C CA . SER A 1 91 ? 6.780 -5.285 6.052 1.00 97.94 91 SER A CA 1
ATOM 712 C C . SER A 1 91 ? 6.400 -5.730 4.641 1.00 97.94 91 SER A C 1
ATOM 714 O O . SER A 1 91 ? 6.102 -6.900 4.4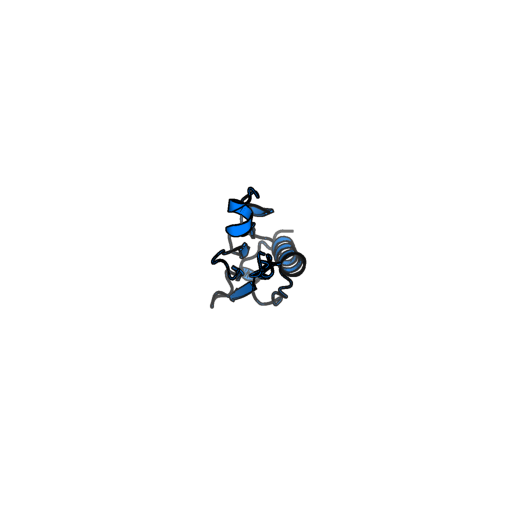03 1.00 97.94 91 SER A O 1
ATOM 716 N N . VAL A 1 92 ? 6.401 -4.790 3.696 1.00 98.06 92 VAL A N 1
ATOM 717 C CA . VAL A 1 92 ? 6.136 -5.076 2.281 1.00 98.06 92 VAL A CA 1
ATOM 718 C C . VAL A 1 92 ? 7.439 -5.547 1.608 1.00 98.06 92 VAL A C 1
ATOM 720 O O . VAL A 1 92 ? 8.440 -4.812 1.658 1.00 98.06 92 VAL A O 1
ATOM 723 N N . PRO A 1 93 ? 7.474 -6.741 0.977 1.00 98.00 93 PRO A N 1
ATOM 724 C CA . PRO A 1 93 ? 8.662 -7.239 0.283 1.00 98.00 93 PRO A CA 1
ATOM 725 C C . PRO A 1 93 ? 9.141 -6.284 -0.813 1.00 98.00 93 PRO A C 1
ATOM 727 O O . PRO A 1 93 ? 8.336 -5.669 -1.508 1.00 98.00 93 PRO A O 1
ATOM 730 N N . VAL A 1 94 ? 10.459 -6.161 -0.992 1.00 96.69 94 VAL A N 1
ATOM 731 C CA . VAL A 1 94 ? 11.049 -5.243 -1.989 1.00 96.69 94 VAL A CA 1
ATOM 732 C C . VAL A 1 94 ? 10.655 -5.591 -3.428 1.00 96.69 94 VAL A C 1
ATOM 734 O O . VAL A 1 94 ? 10.603 -4.706 -4.279 1.00 96.69 94 VAL A O 1
ATOM 737 N N . ASP A 1 95 ? 10.370 -6.866 -3.686 1.00 96.44 95 ASP A N 1
ATOM 738 C CA . ASP A 1 95 ? 10.001 -7.423 -4.983 1.00 96.44 95 ASP A CA 1
ATOM 739 C C . ASP A 1 95 ? 8.478 -7.572 -5.158 1.00 96.44 95 ASP A C 1
ATOM 741 O O . ASP A 1 95 ? 8.029 -8.092 -6.176 1.00 96.44 95 ASP A O 1
ATOM 745 N N . ALA A 1 96 ? 7.670 -7.101 -4.202 1.00 97.75 96 ALA A N 1
ATOM 746 C CA . ALA A 1 96 ? 6.207 -7.168 -4.260 1.00 97.75 96 ALA A CA 1
ATOM 747 C C . ALA A 1 96 ? 5.597 -6.380 -5.437 1.00 97.75 96 ALA A C 1
ATOM 749 O O . ALA A 1 96 ? 4.475 -6.670 -5.855 1.00 97.75 96 ALA A O 1
ATOM 750 N N . PHE A 1 97 ? 6.341 -5.416 -5.979 1.00 98.00 97 PHE A N 1
ATOM 751 C CA . PHE A 1 97 ? 5.983 -4.641 -7.159 1.00 98.00 97 PHE A CA 1
ATOM 752 C C . PHE A 1 97 ? 7.089 -4.748 -8.216 1.00 98.00 97 PHE A C 1
ATOM 754 O O . PHE A 1 97 ? 8.278 -4.677 -7.895 1.00 98.00 97 PHE A O 1
ATOM 761 N N . ASP A 1 98 ? 6.707 -4.926 -9.479 1.00 97.12 98 ASP A N 1
ATOM 762 C CA . 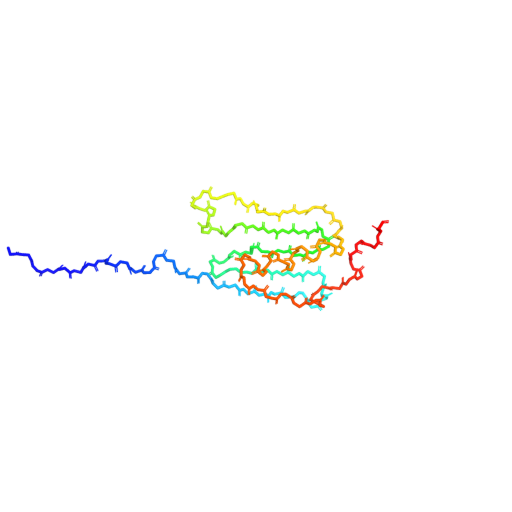ASP A 1 98 ? 7.641 -4.973 -10.598 1.00 97.12 98 ASP A CA 1
ATOM 763 C C . ASP A 1 98 ? 8.132 -3.558 -10.933 1.00 97.12 98 ASP A C 1
ATOM 765 O O . ASP A 1 98 ? 7.376 -2.676 -11.350 1.00 97.12 98 ASP A O 1
ATOM 769 N N . LYS A 1 99 ? 9.442 -3.359 -10.772 1.00 94.56 99 LYS A N 1
ATOM 770 C CA . LYS A 1 99 ? 10.120 -2.081 -10.993 1.00 94.56 99 LYS A CA 1
ATOM 771 C C . LYS A 1 99 ? 10.019 -1.582 -12.436 1.00 94.56 99 LYS A C 1
ATOM 773 O O . LYS A 1 99 ? 10.168 -0.386 -12.650 1.00 94.56 99 LYS A O 1
ATOM 778 N N . ASN A 1 100 ? 9.710 -2.446 -13.405 1.00 94.88 100 ASN A N 1
ATOM 779 C CA . ASN A 1 100 ? 9.491 -2.043 -14.799 1.00 94.88 100 ASN A CA 1
ATOM 780 C C . ASN A 1 100 ? 8.280 -1.112 -14.978 1.00 94.88 100 ASN A C 1
ATOM 782 O O . ASN A 1 100 ? 8.160 -0.449 -16.006 1.00 94.88 100 ASN A O 1
ATOM 786 N N . PHE A 1 101 ? 7.371 -1.058 -14.000 1.00 94.06 101 PHE A N 1
ATOM 787 C CA . PHE A 1 101 ? 6.241 -0.128 -14.017 1.00 94.06 101 PHE A CA 1
ATOM 788 C C . PHE A 1 101 ? 6.559 1.237 -13.394 1.00 94.06 101 PHE A C 1
ATOM 790 O O . PHE A 1 101 ? 5.726 2.143 -13.485 1.00 94.06 101 PHE A O 1
ATOM 797 N N . LEU A 1 102 ? 7.732 1.395 -12.779 1.00 95.06 102 LEU A N 1
ATOM 798 C CA . LEU A 1 102 ? 8.156 2.649 -12.167 1.00 95.06 102 LEU A CA 1
ATOM 799 C C . LEU A 1 102 ? 8.701 3.610 -13.224 1.00 95.06 102 LEU A C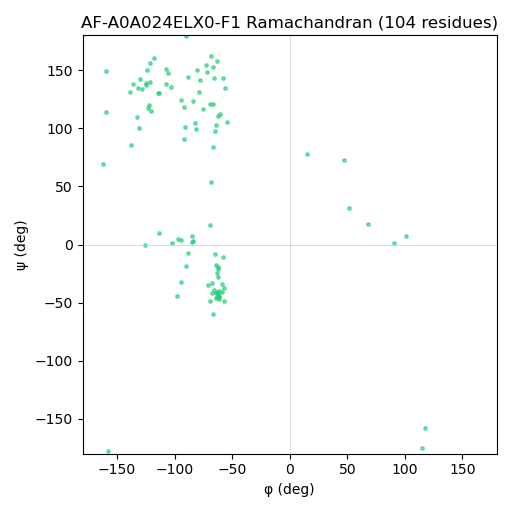 1
ATOM 801 O O . LEU A 1 102 ? 9.262 3.196 -14.239 1.00 95.06 102 LEU A O 1
ATOM 805 N N . ASN A 1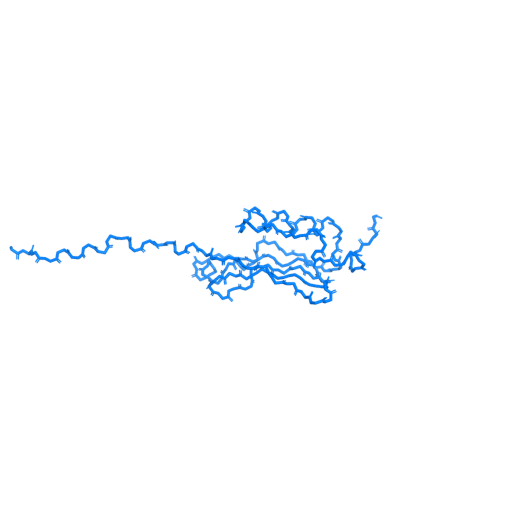 103 ? 8.554 4.906 -12.973 1.00 90.81 103 ASN A N 1
ATOM 806 C CA . ASN A 1 103 ? 9.253 5.918 -13.746 1.00 90.81 103 ASN A CA 1
ATOM 807 C C . ASN A 1 103 ? 10.754 5.849 -13.424 1.00 90.81 103 ASN A C 1
ATOM 809 O O . ASN A 1 103 ? 11.157 6.001 -12.273 1.00 90.81 103 ASN A O 1
ATOM 813 N N . THR A 1 104 ? 11.574 5.619 -14.448 1.00 75.50 104 THR A N 1
ATOM 814 C CA . THR A 1 104 ? 13.042 5.574 -14.348 1.00 75.50 104 THR A CA 1
ATOM 815 C C . THR A 1 104 ? 13.705 6.912 -14.666 1.00 75.50 104 THR A C 1
ATOM 817 O O . THR A 1 104 ? 14.930 6.980 -14.753 1.00 75.50 104 THR A O 1
ATOM 820 N N . SER A 1 105 ? 12.918 7.959 -14.907 1.00 62.28 105 SER A N 1
ATOM 821 C CA . SER A 1 105 ? 13.438 9.287 -15.216 1.00 62.28 105 SER A CA 1
ATOM 822 C C . SER A 1 105 ? 13.820 9.978 -13.909 1.00 62.28 105 SER A C 1
ATOM 824 O O . SER A 1 105 ? 12.944 10.469 -13.198 1.00 62.28 105 SER A O 1
ATOM 826 N N . ALA A 1 106 ? 15.116 9.943 -13.598 1.00 51.53 106 ALA A N 1
ATOM 827 C CA . ALA A 1 106 ? 15.761 10.852 -12.655 1.00 51.53 106 ALA A CA 1
ATOM 828 C C . ALA A 1 106 ? 15.978 12.228 -13.302 1.00 51.53 106 ALA A C 1
ATOM 830 O O . ALA A 1 106 ? 16.214 12.261 -14.535 1.00 51.53 106 ALA A O 1
#

Radius of gyration: 18.43 Å; Cα contacts (8 Å, |Δi|>4): 164; chains: 1; bounding box: 46×25×63 Å